Protein AF-A0A0F9S5R6-F1 (afdb_monomer_lite)

Secondary structure (DSSP, 8-state):
-TTS-HHHHHHHHTTTTTS-----SHHHHHHHHHHHHHHHHHHH-S-HHHHHHHHHHHHHHHHHHIIIIIHHHHHHHHHHH---S-HHHH-TT---

Organism: NCBI:txid412755

Structure (mmCIF, N/CA/C/O backbone):
data_AF-A0A0F9S5R6-F1
#
_entry.id   AF-A0A0F9S5R6-F1
#
loop_
_atom_site.group_PDB
_atom_site.id
_atom_site.type_symbol
_atom_site.label_atom_id
_atom_site.label_alt_id
_atom_site.label_comp_id
_atom_site.label_asym_id
_atom_site.label_entity_id
_atom_site.label_seq_id
_atom_site.pdbx_PDB_ins_code
_atom_site.Cartn_x
_atom_site.Cartn_y
_atom_site.Cartn_z
_atom_site.occupancy
_atom_site.B_iso_or_equiv
_atom_site.auth_seq_id
_atom_site.auth_comp_id
_atom_site.auth_asym_id
_atom_site.auth_atom_id
_atom_site.pdbx_PDB_model_num
ATOM 1 N N . MET A 1 1 ? -4.406 11.382 4.945 1.00 56.69 1 MET A N 1
ATOM 2 C CA . MET A 1 1 ? -3.060 11.845 4.531 1.00 56.69 1 MET A CA 1
ATOM 3 C C . MET A 1 1 ? -2.983 13.373 4.515 1.00 56.69 1 MET A C 1
ATOM 5 O O . MET A 1 1 ? -3.970 13.989 4.128 1.00 56.69 1 MET A O 1
ATOM 9 N N . PRO A 1 2 ? -1.867 13.996 4.943 1.00 62.50 2 PRO A N 1
ATOM 10 C CA . PRO A 1 2 ? -1.770 15.454 5.119 1.00 62.50 2 PRO A CA 1
ATOM 11 C C . PRO A 1 2 ? -1.706 16.244 3.802 1.00 62.50 2 PRO A C 1
ATOM 13 O O . PRO A 1 2 ? -1.988 17.434 3.789 1.00 62.50 2 PRO A O 1
ATOM 16 N N . TYR A 1 3 ? -1.364 15.578 2.701 1.00 74.88 3 TYR A N 1
ATOM 17 C CA . TYR A 1 3 ? -1.160 16.171 1.376 1.00 74.88 3 TYR A CA 1
ATOM 18 C C . TYR A 1 3 ? -2.347 15.998 0.414 1.00 74.88 3 TYR A C 1
ATOM 20 O O . TYR A 1 3 ? -2.258 16.419 -0.732 1.00 74.88 3 TYR A O 1
ATOM 28 N N . ILE A 1 4 ? -3.445 15.375 0.854 1.00 81.00 4 ILE A N 1
ATOM 29 C CA . ILE A 1 4 ? -4.704 15.339 0.097 1.00 81.00 4 ILE A CA 1
ATOM 30 C C . ILE A 1 4 ? -5.653 16.390 0.679 1.00 81.00 4 ILE A C 1
ATOM 32 O O . ILE A 1 4 ? -5.701 16.558 1.904 1.00 81.00 4 ILE A O 1
ATOM 36 N N . THR A 1 5 ? -6.372 17.128 -0.164 1.00 83.94 5 THR A N 1
ATOM 37 C CA . THR A 1 5 ? -7.271 18.185 0.322 1.00 83.94 5 THR A CA 1
ATOM 38 C C . THR A 1 5 ? -8.497 17.577 1.022 1.00 83.94 5 THR A C 1
ATOM 40 O O . THR A 1 5 ? -8.856 16.427 0.749 1.00 83.94 5 THR A O 1
ATOM 43 N N . PRO A 1 6 ? -9.137 18.281 1.975 1.00 83.56 6 PRO A N 1
ATOM 44 C CA . PRO A 1 6 ? -10.404 17.836 2.558 1.00 83.56 6 PRO A CA 1
ATOM 45 C C . PRO A 1 6 ? -11.482 17.539 1.507 1.00 83.56 6 PRO A C 1
ATOM 47 O O . PRO A 1 6 ? -12.212 16.559 1.648 1.00 83.56 6 PRO A O 1
ATOM 50 N N . GLU A 1 7 ? -11.545 18.351 0.454 1.00 82.81 7 GLU A N 1
ATOM 51 C CA . GLU A 1 7 ? -12.481 18.213 -0.658 1.00 82.81 7 GLU A CA 1
ATOM 52 C C . GLU A 1 7 ? -12.217 16.921 -1.447 1.00 82.81 7 GLU A C 1
ATOM 54 O O . GLU A 1 7 ? -13.147 16.144 -1.678 1.00 82.81 7 GLU A O 1
ATOM 59 N N . ASP A 1 8 ? -10.953 16.635 -1.779 1.00 77.38 8 ASP A N 1
ATOM 60 C CA . ASP A 1 8 ? -10.562 15.405 -2.483 1.00 77.38 8 ASP A CA 1
ATOM 61 C C . ASP A 1 8 ? -10.799 14.159 -1.622 1.00 77.38 8 ASP A C 1
ATOM 63 O O . ASP A 1 8 ? -11.267 13.135 -2.122 1.00 77.38 8 ASP A O 1
ATOM 67 N N . ARG A 1 9 ? -10.549 14.240 -0.305 1.00 78.31 9 ARG A N 1
ATOM 68 C CA . ARG A 1 9 ? -10.877 13.148 0.629 1.00 78.31 9 ARG A CA 1
ATOM 69 C C . ARG A 1 9 ? -12.365 12.839 0.620 1.00 78.31 9 ARG A C 1
ATOM 71 O O . ARG A 1 9 ? -12.738 11.686 0.437 1.00 78.31 9 ARG A O 1
ATOM 78 N N . ALA A 1 10 ? -13.205 13.862 0.775 1.00 75.88 10 ALA A N 1
ATOM 79 C CA . ALA A 1 10 ? -14.653 13.693 0.759 1.00 75.88 10 ALA A CA 1
ATOM 80 C C . ALA A 1 10 ? -15.129 13.091 -0.571 1.00 75.88 10 ALA A C 1
ATOM 82 O O . ALA A 1 10 ? -15.968 12.195 -0.573 1.00 75.88 10 ALA A O 1
ATOM 83 N N . LEU A 1 11 ? -14.556 13.524 -1.698 1.00 69.69 11 LEU A N 1
ATOM 84 C CA . LEU A 1 11 ? -14.875 12.985 -3.018 1.00 69.69 11 LEU A CA 1
ATOM 85 C C . LEU A 1 11 ? -14.532 11.494 -3.145 1.00 69.69 11 LEU A C 1
ATOM 87 O O . LEU A 1 11 ? -15.303 10.747 -3.745 1.00 69.69 11 LEU A O 1
ATOM 91 N N . ILE A 1 12 ? -13.391 11.066 -2.606 1.00 68.62 12 ILE A N 1
ATOM 92 C CA . ILE A 1 12 ? -12.915 9.681 -2.693 1.00 68.62 12 ILE A CA 1
ATOM 93 C C . ILE A 1 12 ? -13.694 8.778 -1.732 1.00 68.62 12 ILE A C 1
ATOM 95 O O . ILE A 1 12 ? -14.226 7.759 -2.175 1.00 68.62 12 ILE A O 1
ATOM 99 N N . SER A 1 13 ? -13.846 9.172 -0.461 1.00 69.38 13 SER A N 1
ATOM 100 C CA . SER A 1 13 ? -14.575 8.384 0.547 1.00 69.38 13 SER A CA 1
ATOM 101 C C . SER A 1 13 ? -16.044 8.168 0.159 1.00 69.38 13 SER A C 1
ATOM 103 O O . SER A 1 13 ? -16.568 7.069 0.313 1.00 69.38 13 SER A O 1
ATOM 105 N N . LEU A 1 14 ? -16.715 9.166 -0.433 1.00 58.72 14 LEU A N 1
ATOM 106 C CA . LEU A 1 14 ? -18.122 9.040 -0.849 1.00 58.72 14 LEU A CA 1
ATOM 107 C C . LEU A 1 14 ? -18.326 8.113 -2.069 1.00 58.72 14 LEU A C 1
ATOM 109 O O . LEU A 1 14 ? -19.445 7.668 -2.330 1.00 58.72 14 LEU A O 1
ATOM 113 N N . ARG A 1 15 ? -17.276 7.850 -2.864 1.00 61.59 15 ARG A N 1
ATOM 114 C CA . ARG A 1 15 ? -17.392 7.234 -4.203 1.00 61.59 15 ARG A CA 1
ATOM 115 C C . ARG A 1 15 ? -17.028 5.756 -4.287 1.00 61.59 15 ARG A C 1
ATOM 117 O O . ARG A 1 15 ? -17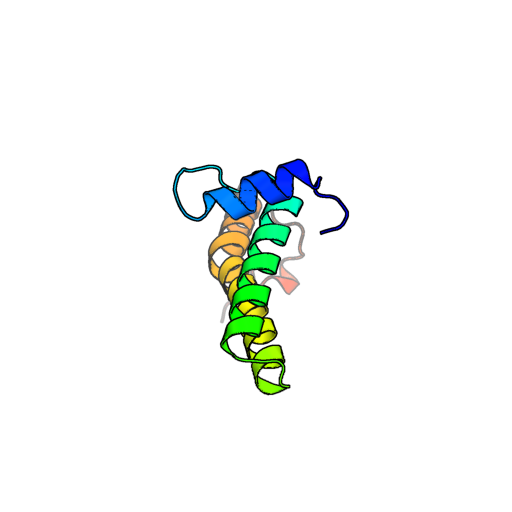.429 5.129 -5.270 1.00 61.59 15 ARG A O 1
ATOM 124 N N . TYR A 1 16 ? -16.409 5.171 -3.257 1.00 56.97 16 TYR A N 1
ATOM 125 C CA . TYR A 1 16 ? -16.240 3.710 -3.151 1.00 56.97 16 TYR A CA 1
ATOM 126 C C . TYR A 1 16 ? -17.578 2.944 -3.118 1.00 56.97 16 TYR A C 1
ATOM 128 O O . TYR A 1 16 ? -17.596 1.743 -3.374 1.00 56.97 16 TYR A O 1
ATOM 136 N N . GLY A 1 17 ? -18.704 3.639 -2.900 1.00 51.94 17 GLY A N 1
ATOM 137 C CA . GLY A 1 17 ? -20.044 3.055 -2.923 1.00 51.94 17 GLY A CA 1
ATOM 138 C C . GLY A 1 17 ? -20.819 3.122 -4.249 1.00 51.94 17 GLY A C 1
ATOM 139 O O . GLY A 1 17 ? -21.733 2.318 -4.409 1.00 51.94 17 GLY A O 1
ATOM 140 N N . THR A 1 18 ? -20.552 4.044 -5.196 1.00 50.81 18 THR A N 1
ATOM 141 C CA . THR A 1 18 ? -21.530 4.265 -6.301 1.00 50.81 18 THR A CA 1
ATOM 142 C C . THR A 1 18 ? -21.038 4.712 -7.687 1.00 50.81 18 THR A C 1
ATOM 144 O O . THR A 1 18 ? -21.791 4.496 -8.634 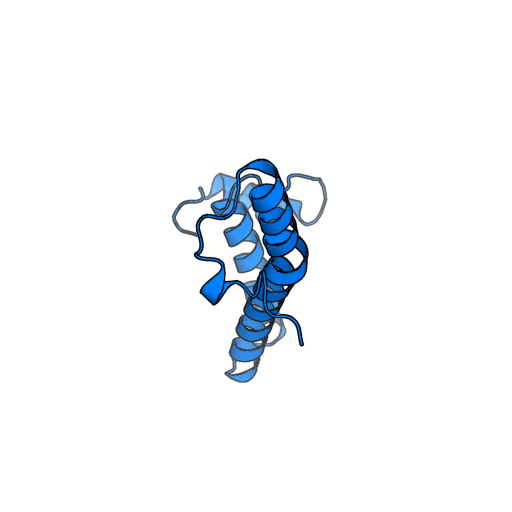1.00 50.81 18 THR A O 1
ATOM 147 N N . GLN A 1 19 ? -19.837 5.270 -7.912 1.00 50.50 19 GLN A N 1
ATOM 148 C CA . GLN A 1 19 ? -19.393 5.581 -9.292 1.00 50.50 19 GLN A CA 1
ATOM 149 C C . GLN A 1 19 ? -17.890 5.888 -9.400 1.00 50.50 19 GLN A C 1
ATOM 151 O O . GLN A 1 19 ? -17.342 6.677 -8.635 1.00 50.50 19 GLN A O 1
ATOM 156 N N . ARG A 1 20 ? -17.259 5.254 -10.399 1.00 52.69 20 ARG A N 1
ATOM 157 C CA . ARG A 1 20 ? -15.817 5.172 -10.698 1.00 52.69 20 ARG A CA 1
ATOM 158 C C . ARG A 1 20 ? -15.099 6.534 -10.760 1.00 52.69 20 ARG A C 1
ATOM 160 O O . ARG A 1 20 ? -15.039 7.145 -11.821 1.00 52.69 20 ARG A O 1
ATOM 167 N N . CYS A 1 21 ? -14.460 6.937 -9.667 1.00 58.00 21 CYS A N 1
ATOM 168 C CA . CYS A 1 21 ? -13.209 7.698 -9.711 1.00 58.00 21 CYS A CA 1
ATOM 169 C C . CYS A 1 21 ? -12.172 6.854 -8.973 1.00 58.00 21 CYS A C 1
ATOM 171 O O . CYS A 1 21 ? -12.282 6.654 -7.767 1.00 58.00 21 CYS A O 1
ATOM 173 N N . HIS A 1 22 ? -11.229 6.281 -9.714 1.00 69.62 22 HIS A N 1
ATOM 174 C CA . HIS A 1 22 ? -10.121 5.531 -9.131 1.00 69.62 22 HIS A CA 1
ATOM 175 C C . HIS A 1 22 ? -9.055 6.516 -8.635 1.00 69.62 22 HIS A C 1
ATOM 177 O O . HIS A 1 22 ? -8.937 7.588 -9.229 1.00 69.62 22 HIS A O 1
ATOM 183 N N . PRO A 1 23 ? -8.287 6.186 -7.580 1.00 82.38 23 PRO A N 1
ATOM 184 C CA . PRO A 1 23 ? -7.148 7.006 -7.195 1.00 82.38 23 PRO A CA 1
ATOM 185 C C . PRO A 1 23 ? -6.182 7.124 -8.381 1.00 82.38 23 PRO A C 1
ATOM 187 O O . PRO A 1 23 ? -5.749 6.119 -8.946 1.00 82.38 23 PRO A O 1
ATOM 190 N N . CYS A 1 24 ? -5.861 8.354 -8.758 1.00 85.94 24 CYS A N 1
ATOM 191 C CA . CYS A 1 24 ? -4.971 8.709 -9.859 1.00 85.94 24 CYS A CA 1
ATOM 192 C C . CYS A 1 24 ? -3.579 9.107 -9.360 1.00 85.94 24 CYS A C 1
ATOM 194 O O . CYS A 1 24 ? -2.627 9.144 -10.140 1.00 85.94 24 CYS A O 1
ATOM 196 N N . THR A 1 25 ? -3.443 9.403 -8.065 1.00 89.25 25 THR A N 1
ATOM 197 C CA . THR A 1 25 ? -2.160 9.742 -7.446 1.00 89.25 25 THR A CA 1
ATOM 198 C C . THR A 1 25 ? -1.783 8.755 -6.346 1.00 89.25 25 THR A C 1
ATOM 200 O O . THR A 1 25 ? -2.634 8.128 -5.711 1.00 89.25 25 THR A O 1
ATOM 203 N N . ALA A 1 26 ? -0.482 8.651 -6.060 1.00 89.50 26 ALA A N 1
ATOM 204 C CA . ALA A 1 26 ? 0.008 7.851 -4.937 1.00 89.50 26 ALA A CA 1
ATOM 205 C C . ALA A 1 26 ? -0.596 8.310 -3.596 1.00 89.50 26 ALA A C 1
ATOM 207 O O . ALA A 1 26 ? -0.823 7.496 -2.702 1.00 89.50 26 ALA A O 1
ATOM 208 N N . GLY A 1 27 ? -0.882 9.609 -3.456 1.00 89.31 27 GLY A N 1
ATOM 209 C CA . GLY A 1 27 ? -1.473 10.154 -2.243 1.00 89.31 27 GLY A CA 1
ATOM 210 C C . GLY A 1 27 ? -2.937 9.764 -2.053 1.00 89.31 27 GLY A C 1
ATOM 211 O O . GLY A 1 27 ? -3.330 9.415 -0.939 1.00 89.31 27 GLY A O 1
ATOM 212 N N . GLU A 1 28 ? -3.711 9.763 -3.136 1.00 88.06 28 GLU A N 1
ATOM 213 C CA . GLU A 1 28 ? -5.095 9.279 -3.160 1.00 88.06 28 GLU A CA 1
ATOM 214 C C . GLU A 1 28 ? -5.162 7.778 -2.888 1.00 88.06 28 GLU A C 1
ATOM 216 O O . GLU A 1 28 ? -5.944 7.346 -2.047 1.00 88.06 28 GLU A O 1
ATOM 221 N N . LEU A 1 29 ? -4.292 6.983 -3.519 1.00 89.12 29 LEU A N 1
ATOM 222 C CA . LEU A 1 29 ? -4.237 5.539 -3.284 1.00 89.12 29 LEU A CA 1
ATOM 223 C C . LEU A 1 29 ? -3.907 5.220 -1.818 1.00 89.12 29 LEU A C 1
ATOM 225 O O . LEU A 1 29 ? -4.515 4.343 -1.209 1.00 89.12 29 LEU A O 1
ATOM 229 N N . ASN A 1 30 ? -2.978 5.969 -1.224 1.00 91.81 30 ASN A N 1
ATOM 230 C CA . ASN A 1 30 ? -2.642 5.825 0.188 1.00 91.81 30 ASN A CA 1
ATOM 231 C C . ASN A 1 30 ? -3.818 6.209 1.102 1.00 91.81 30 ASN A C 1
ATOM 233 O O . ASN A 1 30 ? -4.099 5.522 2.082 1.00 91.81 30 ASN A O 1
ATOM 237 N N . PHE A 1 31 ? -4.548 7.273 0.761 1.00 88.81 31 PHE A N 1
ATOM 238 C CA . PHE A 1 31 ? -5.755 7.641 1.493 1.00 88.81 31 PHE A CA 1
ATOM 239 C C . PHE A 1 31 ? -6.797 6.514 1.471 1.00 88.81 31 PHE A C 1
ATOM 241 O O . PHE A 1 31 ? -7.319 6.170 2.524 1.00 88.81 31 PHE A O 1
ATOM 248 N N . VAL A 1 32 ? -7.009 5.866 0.325 1.00 88.31 32 VAL A N 1
ATOM 249 C CA . VAL A 1 32 ? -7.914 4.711 0.209 1.00 88.31 32 VAL A CA 1
ATOM 250 C C . VAL A 1 32 ? -7.490 3.555 1.110 1.00 88.31 32 VAL A C 1
ATOM 252 O O . VAL A 1 32 ? -8.320 3.017 1.838 1.00 88.31 32 VAL A O 1
ATOM 255 N N . PHE A 1 33 ? -6.211 3.166 1.085 1.00 92.25 33 PHE A N 1
ATOM 256 C CA . PHE A 1 33 ? -5.729 2.115 1.985 1.00 92.25 33 PHE A CA 1
ATOM 257 C C . PHE A 1 33 ? -5.916 2.501 3.451 1.00 92.25 33 PHE A C 1
ATOM 259 O O . PHE A 1 33 ? -6.278 1.651 4.255 1.00 92.25 33 PHE A O 1
ATOM 266 N N . THR A 1 34 ? -5.710 3.778 3.784 1.00 94.00 34 THR A N 1
ATOM 267 C CA . THR A 1 34 ? -5.918 4.297 5.140 1.00 94.00 34 THR A CA 1
ATOM 268 C C . THR A 1 34 ? -7.378 4.157 5.576 1.00 94.00 34 THR A C 1
ATOM 270 O O . THR A 1 34 ? -7.630 3.647 6.661 1.00 94.00 34 THR A O 1
ATOM 273 N N . GLU A 1 35 ? -8.339 4.568 4.747 1.00 90.12 35 GLU A N 1
ATOM 274 C CA . GLU A 1 35 ? -9.770 4.439 5.068 1.00 90.12 35 GLU A CA 1
ATOM 275 C C . GLU A 1 35 ? -10.155 2.967 5.268 1.00 90.12 35 GLU A C 1
ATOM 277 O O . GLU A 1 35 ? -10.786 2.628 6.265 1.00 90.12 35 GLU A O 1
ATOM 282 N N . LEU A 1 36 ? -9.688 2.078 4.384 1.00 90.38 36 LEU A N 1
ATOM 283 C CA . LEU A 1 36 ? -9.978 0.644 4.461 1.00 90.38 36 LEU A CA 1
ATOM 284 C C . LEU A 1 36 ? -9.485 0.008 5.772 1.00 90.38 36 LEU A C 1
ATOM 286 O O . LEU A 1 36 ? -10.193 -0.788 6.386 1.00 90.38 36 LEU A O 1
ATOM 290 N N . ILE A 1 37 ? -8.268 0.337 6.214 1.00 95.69 37 ILE A N 1
ATOM 291 C CA . ILE A 1 37 ? -7.729 -0.231 7.460 1.00 95.69 37 ILE A CA 1
ATOM 292 C C . ILE A 1 37 ? -8.350 0.404 8.706 1.00 95.69 37 ILE A C 1
ATOM 294 O O . ILE A 1 37 ? -8.435 -0.261 9.737 1.00 95.69 37 ILE A O 1
ATOM 298 N N . LEU A 1 38 ? -8.790 1.666 8.629 1.00 95.75 38 LEU A N 1
ATOM 299 C CA . LEU A 1 38 ? -9.534 2.313 9.709 1.00 95.75 38 LEU A CA 1
ATOM 300 C C . LEU A 1 38 ? -10.923 1.687 9.868 1.00 95.75 38 LEU A C 1
ATOM 302 O O . LEU A 1 38 ? -11.322 1.423 10.997 1.00 95.75 38 LEU A O 1
ATOM 306 N N . GLU A 1 39 ? -11.605 1.370 8.765 1.00 92.62 39 GLU A N 1
ATOM 307 C CA . GLU A 1 39 ? -12.870 0.624 8.784 1.00 92.62 39 GLU A CA 1
ATOM 308 C C . GLU A 1 39 ? -12.682 -0.765 9.416 1.00 92.62 39 GLU A C 1
ATOM 310 O O . GLU A 1 39 ? -13.428 -1.154 10.314 1.00 92.62 39 GLU A O 1
ATOM 315 N N . TYR A 1 40 ? -11.631 -1.496 9.028 1.00 93.75 40 TYR A N 1
ATOM 316 C CA . TYR A 1 40 ? -11.306 -2.784 9.650 1.00 93.75 40 TYR A CA 1
ATOM 317 C C . TYR A 1 40 ? -11.025 -2.649 11.156 1.00 93.75 40 TYR A C 1
ATOM 319 O O . TYR A 1 40 ? -11.512 -3.446 11.959 1.00 93.75 40 TYR A O 1
ATOM 327 N N . LEU A 1 41 ? -10.270 -1.622 11.558 1.00 97.62 41 LEU A N 1
ATOM 328 C CA . LEU A 1 41 ? -9.987 -1.333 12.963 1.00 97.62 4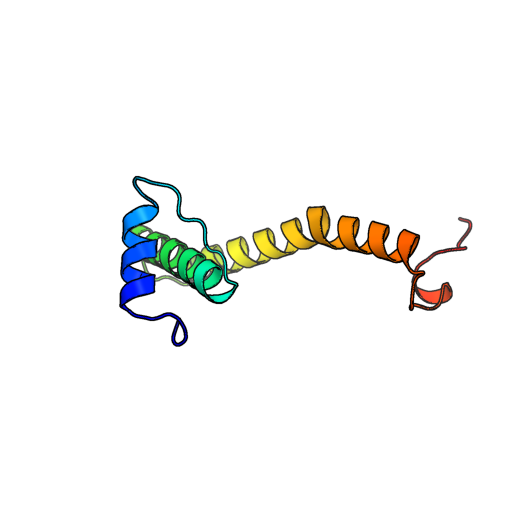1 LEU A CA 1
ATOM 329 C C . LEU A 1 41 ? -11.261 -1.005 13.755 1.00 97.62 41 LEU A C 1
ATOM 331 O O . LEU A 1 41 ? -11.386 -1.437 14.899 1.00 97.62 41 LEU A O 1
ATOM 335 N N . GLU A 1 42 ? -12.195 -0.258 13.165 1.00 96.75 42 GLU A N 1
ATOM 336 C CA . GLU A 1 42 ? -13.480 0.080 13.783 1.00 96.75 42 GLU A CA 1
ATOM 337 C C . GLU A 1 42 ? -14.339 -1.173 14.007 1.00 96.75 42 GLU A C 1
ATOM 339 O O . GLU A 1 42 ? -14.890 -1.357 15.093 1.00 96.75 42 GLU A O 1
ATOM 344 N N . VAL A 1 43 ? -14.387 -2.075 13.022 1.00 95.81 43 VAL A N 1
ATOM 345 C CA . VAL A 1 43 ? -15.161 -3.325 13.095 1.00 95.81 43 VAL A CA 1
ATOM 346 C C . VAL A 1 43 ? -14.543 -4.337 14.068 1.00 95.81 43 VAL A C 1
ATOM 348 O O . VAL A 1 43 ? -15.268 -4.988 14.823 1.00 95.81 43 VAL A O 1
ATOM 351 N N . CYS A 1 44 ? -13.217 -4.494 14.066 1.00 95.81 44 CYS A N 1
ATOM 352 C CA . CYS A 1 44 ? -12.517 -5.513 14.858 1.00 95.81 44 CYS A CA 1
ATOM 353 C C . CYS A 1 44 ? -12.056 -5.025 16.243 1.00 95.81 44 CYS A C 1
ATOM 355 O O . CYS A 1 44 ? -11.720 -5.841 17.103 1.00 95.81 44 CYS A O 1
ATOM 357 N N . GLY A 1 45 ? -12.047 -3.712 16.475 1.00 98.38 45 GLY A N 1
ATOM 358 C CA . GLY A 1 45 ? -11.596 -3.083 17.713 1.00 98.38 45 GLY A CA 1
ATOM 359 C C . GLY A 1 45 ? -10.072 -2.966 17.827 1.00 98.38 45 GLY A C 1
ATOM 360 O O . GLY A 1 45 ? -9.306 -3.756 17.270 1.00 98.38 45 GLY A O 1
ATOM 361 N N . LEU A 1 46 ? -9.612 -1.970 18.593 1.00 98.38 46 LEU A N 1
ATOM 362 C CA . LEU A 1 46 ? -8.187 -1.728 18.821 1.00 98.38 46 LEU A CA 1
ATOM 363 C C . LEU A 1 46 ? -7.582 -2.804 19.731 1.00 98.38 46 LEU A C 1
ATOM 365 O O . LEU A 1 46 ? -7.827 -2.839 20.936 1.00 98.38 46 LEU A O 1
ATOM 369 N N . SER A 1 47 ? -6.739 -3.653 19.149 1.00 98.62 47 SER A N 1
ATOM 370 C CA . SER A 1 47 ? -5.966 -4.665 19.861 1.00 98.62 47 SER A CA 1
ATOM 371 C C . SER A 1 47 ? -4.628 -4.904 19.162 1.00 98.62 47 SER A C 1
ATOM 373 O O . SER A 1 47 ? -4.461 -4.571 17.990 1.00 98.62 47 SER A O 1
ATOM 375 N N . TYR A 1 48 ? -3.674 -5.513 19.868 1.00 97.62 48 TYR A N 1
ATOM 376 C CA . TYR A 1 48 ? -2.400 -5.922 19.269 1.00 97.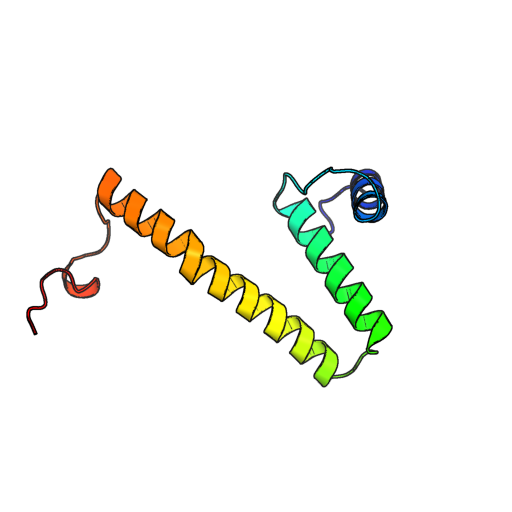62 48 TYR A CA 1
ATOM 377 C C . TYR A 1 48 ? -2.603 -6.857 18.067 1.00 97.62 48 TYR A C 1
ATOM 379 O O . TYR A 1 48 ? -1.936 -6.699 17.049 1.00 97.62 48 TYR A O 1
ATOM 387 N N . GLN A 1 49 ? -3.567 -7.778 18.166 1.00 98.31 49 GLN A N 1
ATOM 388 C CA . GLN A 1 49 ? -3.898 -8.700 17.083 1.00 98.31 49 GLN A CA 1
ATOM 389 C C . GLN A 1 49 ? -4.415 -7.943 15.856 1.00 98.31 49 GLN A C 1
ATOM 391 O O . GLN A 1 49 ? -3.856 -8.100 14.780 1.00 98.31 49 GLN A O 1
ATOM 396 N N . THR A 1 50 ? -5.390 -7.046 16.037 1.00 98.56 50 THR A N 1
ATOM 397 C CA . THR A 1 50 ? -5.953 -6.235 14.945 1.00 98.56 50 THR A CA 1
ATOM 398 C C . THR A 1 50 ? -4.871 -5.410 14.244 1.00 98.56 50 THR A C 1
ATOM 400 O O . THR A 1 50 ? -4.829 -5.348 13.018 1.00 98.56 50 THR A O 1
ATOM 403 N N . CYS A 1 51 ? -3.960 -4.799 15.010 1.00 98.38 51 CYS A N 1
ATOM 404 C CA . CYS A 1 51 ? -2.837 -4.052 14.444 1.00 98.38 51 CYS A CA 1
ATOM 405 C C . CYS A 1 51 ? -1.905 -4.956 13.624 1.00 98.38 51 CYS A C 1
ATOM 407 O O . CYS A 1 51 ? -1.516 -4.584 12.518 1.00 98.38 51 CYS A O 1
ATOM 409 N N . ASN A 1 52 ? -1.563 -6.138 14.139 1.00 98.38 52 ASN A N 1
ATOM 410 C CA . ASN A 1 52 ? -0.725 -7.096 13.420 1.00 98.38 52 ASN A CA 1
ATOM 411 C C . ASN A 1 52 ? -1.396 -7.616 12.146 1.00 98.38 52 ASN A C 1
ATOM 413 O O . ASN A 1 52 ? -0.718 -7.762 11.132 1.00 98.38 52 ASN A O 1
ATOM 417 N N . ASP A 1 53 ? -2.705 -7.859 12.180 1.00 98.06 53 ASP A N 1
ATOM 418 C CA . ASP A 1 53 ? -3.469 -8.315 11.019 1.00 98.06 53 ASP A CA 1
ATOM 419 C C . ASP A 1 53 ? -3.455 -7.256 9.910 1.00 98.06 53 ASP A C 1
ATOM 421 O O . ASP A 1 53 ? -3.143 -7.568 8.760 1.00 98.06 53 ASP A O 1
ATOM 425 N N . ILE A 1 54 ? -3.703 -5.986 10.261 1.00 98.38 54 ILE A N 1
ATOM 426 C CA . ILE A 1 54 ? -3.642 -4.852 9.325 1.00 98.38 54 ILE A CA 1
ATOM 427 C C . ILE A 1 54 ? -2.248 -4.736 8.694 1.00 98.38 54 ILE A C 1
ATOM 429 O O . ILE A 1 54 ? -2.126 -4.674 7.468 1.00 98.38 54 ILE A O 1
ATOM 433 N N . ILE A 1 55 ? -1.194 -4.699 9.517 1.00 98.44 55 ILE A N 1
ATOM 434 C CA . ILE A 1 55 ? 0.183 -4.545 9.029 1.00 98.44 55 ILE A CA 1
ATOM 435 C C . ILE A 1 55 ? 0.577 -5.739 8.160 1.00 98.44 55 ILE A C 1
ATOM 437 O O . ILE A 1 55 ? 1.050 -5.549 7.039 1.00 98.44 55 ILE A O 1
ATOM 441 N N . GLY A 1 56 ? 0.311 -6.958 8.629 1.00 98.06 56 GLY A N 1
ATOM 442 C CA . GLY A 1 56 ? 0.628 -8.182 7.905 1.00 98.06 56 GLY A CA 1
ATOM 443 C C . GLY A 1 56 ? -0.082 -8.264 6.554 1.00 98.06 56 GLY A C 1
ATOM 444 O O . GLY A 1 56 ? 0.543 -8.634 5.560 1.00 98.06 56 GLY A O 1
ATOM 445 N N . ALA A 1 57 ? -1.357 -7.872 6.483 1.00 97.75 57 ALA A N 1
ATOM 446 C CA . ALA A 1 57 ? -2.108 -7.848 5.231 1.00 97.75 57 ALA A CA 1
ATOM 447 C C . ALA A 1 57 ? -1.546 -6.821 4.234 1.00 97.75 57 ALA A C 1
ATOM 449 O O . ALA A 1 57 ? -1.368 -7.146 3.057 1.00 97.75 57 ALA A O 1
ATOM 450 N N . LEU A 1 58 ? -1.225 -5.602 4.688 1.00 97.56 58 LEU A N 1
ATOM 451 C CA . LEU A 1 58 ? -0.637 -4.564 3.833 1.00 97.56 58 LEU A CA 1
ATOM 452 C C . LEU A 1 58 ? 0.745 -4.966 3.303 1.00 97.56 58 LEU A C 1
ATOM 454 O O . LEU A 1 58 ? 1.038 -4.770 2.121 1.00 97.56 58 LEU A O 1
ATOM 458 N N . GLU A 1 59 ? 1.596 -5.533 4.158 1.00 98.12 59 GLU A N 1
ATOM 459 C CA . GLU A 1 59 ? 2.932 -5.979 3.766 1.00 98.12 59 GLU A CA 1
ATOM 460 C C . GLU A 1 59 ? 2.873 -7.118 2.751 1.00 98.12 59 GLU A C 1
ATOM 462 O O . GLU A 1 59 ? 3.503 -7.018 1.696 1.00 98.12 59 GLU A O 1
ATOM 467 N N . GLN A 1 60 ? 2.053 -8.139 3.011 1.00 97.38 60 GLN A N 1
ATOM 468 C CA . GLN A 1 60 ? 1.876 -9.255 2.083 1.00 97.38 60 GLN A CA 1
ATOM 469 C C . GLN A 1 60 ? 1.295 -8.798 0.742 1.00 97.38 60 GLN A C 1
ATOM 471 O O . GLN A 1 60 ? 1.772 -9.230 -0.307 1.00 97.38 60 GLN A O 1
ATOM 476 N N . ALA A 1 61 ? 0.313 -7.889 0.743 1.00 95.56 61 ALA A N 1
ATOM 477 C CA . ALA A 1 61 ? -0.257 -7.350 -0.491 1.00 95.56 61 ALA A CA 1
ATOM 478 C C . ALA A 1 61 ? 0.790 -6.595 -1.329 1.00 95.56 61 ALA A C 1
ATOM 480 O O . ALA A 1 61 ? 0.875 -6.785 -2.546 1.00 95.56 61 ALA A O 1
ATOM 481 N N . LYS A 1 62 ? 1.622 -5.770 -0.682 1.00 96.81 62 LYS A N 1
ATOM 482 C CA . LYS A 1 62 ? 2.736 -5.054 -1.322 1.00 96.81 62 LYS A CA 1
ATOM 483 C C . LYS A 1 62 ? 3.760 -6.026 -1.912 1.00 96.81 62 LYS A C 1
ATOM 485 O O . LYS A 1 62 ? 4.181 -5.837 -3.054 1.00 96.81 62 LYS A O 1
ATOM 490 N N . ASP A 1 63 ? 4.168 -7.040 -1.157 1.00 97.50 63 ASP A N 1
ATOM 491 C CA . ASP A 1 63 ? 5.201 -7.980 -1.600 1.00 97.50 63 ASP A CA 1
ATOM 492 C C . ASP A 1 63 ? 4.701 -8.892 -2.726 1.00 97.50 63 ASP A C 1
ATOM 494 O O . ASP A 1 63 ? 5.423 -9.126 -3.695 1.00 97.50 63 ASP A O 1
ATOM 498 N N . GLU A 1 64 ? 3.439 -9.322 -2.686 1.00 97.75 64 GLU A N 1
ATOM 499 C CA . GLU A 1 64 ? 2.843 -10.088 -3.781 1.00 97.75 64 GLU A CA 1
ATOM 500 C C . GLU A 1 64 ? 2.683 -9.238 -5.052 1.00 97.75 64 GLU A C 1
ATOM 502 O O . GLU A 1 64 ? 2.964 -9.722 -6.153 1.00 97.75 64 GLU A O 1
ATOM 507 N N . PHE A 1 65 ? 2.314 -7.955 -4.926 1.00 96.62 65 PHE A N 1
ATOM 508 C CA . PHE A 1 65 ? 2.306 -7.021 -6.057 1.00 96.62 65 PHE A CA 1
ATOM 509 C C . PHE A 1 65 ? 3.707 -6.851 -6.656 1.00 96.62 65 PHE A C 1
ATOM 511 O O . PHE A 1 65 ? 3.869 -6.939 -7.877 1.00 96.62 65 PHE A O 1
ATOM 518 N N . ARG A 1 66 ? 4.733 -6.675 -5.814 1.00 97.38 66 ARG A N 1
ATOM 519 C CA . ARG A 1 66 ? 6.129 -6.608 -6.268 1.00 97.38 66 ARG A CA 1
ATOM 520 C C . ARG A 1 66 ? 6.522 -7.862 -7.037 1.00 97.38 66 ARG A C 1
ATOM 522 O O . ARG A 1 66 ? 6.926 -7.771 -8.191 1.00 97.38 66 ARG A O 1
ATOM 529 N N . ARG A 1 67 ? 6.289 -9.034 -6.450 1.00 97.19 67 ARG A N 1
ATOM 530 C CA . ARG A 1 67 ? 6.649 -10.326 -7.039 1.00 97.19 67 ARG A CA 1
ATOM 531 C C . ARG A 1 67 ? 5.948 -10.600 -8.369 1.00 97.19 67 ARG A C 1
ATOM 533 O O . ARG A 1 67 ? 6.543 -11.171 -9.278 1.00 97.19 67 ARG A O 1
ATOM 540 N N . ARG A 1 68 ? 4.657 -10.276 -8.473 1.00 96.31 68 ARG A N 1
ATOM 541 C CA . ARG A 1 68 ? 3.833 -10.657 -9.633 1.00 96.31 68 ARG A CA 1
ATOM 542 C C . ARG A 1 68 ? 3.822 -9.623 -10.741 1.00 96.31 68 ARG A C 1
ATOM 544 O O . ARG A 1 68 ? 3.617 -10.011 -11.889 1.00 96.31 68 ARG A O 1
ATOM 551 N N . VAL A 1 69 ? 3.984 -8.349 -10.403 1.00 95.81 69 VAL A N 1
ATOM 552 C CA . VAL A 1 69 ? 3.833 -7.237 -11.346 1.00 95.81 69 VAL A CA 1
ATOM 553 C C . VAL A 1 69 ? 5.151 -6.502 -11.525 1.00 95.81 69 VAL A C 1
ATOM 555 O O . VAL A 1 69 ? 5.615 -6.402 -12.655 1.00 95.81 69 VAL A O 1
ATOM 558 N N . VAL A 1 70 ? 5.764 -6.028 -10.436 1.00 96.69 70 VAL A N 1
ATOM 559 C CA . VAL A 1 70 ? 6.978 -5.198 -10.522 1.00 96.69 70 VAL A CA 1
ATOM 560 C C . VAL A 1 70 ? 8.149 -5.994 -11.081 1.00 96.69 70 VAL A C 1
ATOM 562 O O . VAL A 1 70 ? 8.710 -5.559 -12.073 1.00 96.69 70 VAL A O 1
ATOM 565 N N . HIS A 1 71 ? 8.442 -7.183 -10.551 1.00 95.12 71 HIS A N 1
ATOM 566 C CA . HIS A 1 71 ? 9.577 -7.982 -11.031 1.00 95.12 71 HIS A CA 1
ATOM 567 C C . HIS A 1 71 ? 9.432 -8.327 -12.517 1.00 95.12 71 HIS A C 1
ATOM 569 O O . HIS A 1 71 ? 10.360 -8.143 -13.285 1.00 95.12 71 HIS A O 1
ATOM 575 N N . ARG A 1 72 ? 8.227 -8.709 -12.966 1.00 94.50 72 ARG A N 1
ATOM 576 C CA . ARG A 1 72 ? 7.979 -8.960 -14.398 1.00 94.50 72 ARG A CA 1
ATOM 577 C C . ARG A 1 72 ? 8.189 -7.720 -15.259 1.00 94.50 72 ARG A C 1
ATOM 579 O O . ARG A 1 72 ? 8.629 -7.824 -16.395 1.00 94.50 72 ARG A O 1
ATOM 586 N N . TYR A 1 73 ? 7.79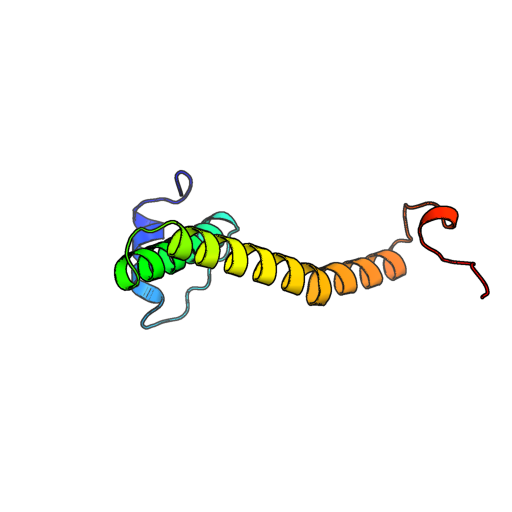0 -6.556 -14.754 1.00 97.19 73 TYR A N 1
ATOM 587 C CA . TYR A 1 73 ? 8.020 -5.294 -15.444 1.00 97.19 73 TYR A CA 1
ATOM 588 C C . TYR A 1 73 ? 9.513 -4.939 -15.480 1.00 97.19 73 TYR A C 1
ATOM 590 O O . TYR A 1 73 ? 9.984 -4.437 -16.495 1.00 97.19 73 TYR A O 1
ATOM 598 N N . GLU A 1 74 ? 10.254 -5.220 -14.410 1.00 95.88 74 GLU A N 1
ATOM 599 C CA . GLU A 1 74 ? 11.706 -5.040 -14.341 1.00 95.88 74 GLU A CA 1
ATOM 600 C C . GLU A 1 74 ? 12.430 -5.976 -15.313 1.00 95.88 74 GLU A C 1
ATOM 602 O O . GLU A 1 74 ? 13.260 -5.486 -16.070 1.00 95.88 74 GLU A O 1
ATOM 607 N N . ASP A 1 75 ? 12.038 -7.253 -15.398 1.00 94.00 75 ASP A N 1
ATOM 608 C CA . ASP A 1 75 ? 12.567 -8.213 -16.379 1.00 94.00 75 ASP A CA 1
ATOM 609 C C . ASP A 1 75 ? 12.413 -7.673 -17.813 1.00 94.00 75 ASP A C 1
ATOM 611 O O . ASP A 1 75 ? 13.375 -7.618 -18.576 1.00 94.00 75 ASP A O 1
ATOM 615 N N . ILE A 1 76 ? 11.222 -7.165 -18.161 1.00 96.12 76 ILE A N 1
ATOM 616 C CA . ILE A 1 76 ? 10.974 -6.525 -19.466 1.00 96.12 76 ILE A CA 1
ATOM 617 C C . ILE A 1 76 ? 11.903 -5.322 -19.669 1.00 96.12 76 ILE A C 1
ATOM 619 O O . ILE A 1 76 ? 12.433 -5.115 -20.759 1.00 96.12 76 ILE A O 1
ATOM 623 N N . LYS A 1 77 ? 12.113 -4.498 -18.637 1.00 96.19 77 LYS A N 1
ATOM 624 C CA . LYS A 1 77 ? 12.977 -3.315 -18.747 1.00 96.19 77 LYS A CA 1
ATOM 625 C C . LYS A 1 77 ? 14.456 -3.658 -18.853 1.00 96.19 77 LYS A C 1
ATOM 627 O O . LYS A 1 77 ? 15.166 -2.902 -19.520 1.00 96.19 77 LYS A O 1
ATOM 632 N N . ILE A 1 78 ? 14.886 -4.765 -18.259 1.00 94.62 78 ILE A N 1
ATOM 633 C CA . ILE A 1 78 ? 16.223 -5.335 -18.418 1.00 94.62 78 ILE A CA 1
ATOM 634 C C . ILE A 1 78 ? 16.407 -5.838 -19.853 1.00 94.62 78 ILE A C 1
ATOM 636 O O . ILE A 1 78 ? 17.394 -5.484 -20.490 1.00 94.62 78 ILE A O 1
ATOM 640 N N . GLU A 1 79 ? 15.438 -6.569 -20.412 1.00 92.50 79 GLU A N 1
ATOM 641 C CA . GLU A 1 79 ? 15.487 -7.002 -21.818 1.00 92.50 79 GLU A CA 1
ATOM 642 C C . GLU A 1 79 ? 15.535 -5.811 -22.792 1.00 92.50 79 GLU A C 1
ATOM 644 O O . GLU A 1 79 ? 16.269 -5.837 -23.780 1.00 92.50 79 GLU A O 1
ATOM 649 N N . GLU A 1 80 ? 14.772 -4.748 -22.515 1.00 96.00 80 GLU A N 1
ATOM 650 C CA . GLU A 1 80 ? 14.694 -3.562 -23.376 1.00 96.00 80 GLU A CA 1
ATOM 651 C C . GLU A 1 80 ? 15.933 -2.656 -23.294 1.00 96.00 80 GLU A C 1
ATOM 653 O O . GLU A 1 80 ? 16.329 -2.079 -24.309 1.00 96.00 80 GLU A O 1
ATOM 658 N N . ASN A 1 81 ? 16.517 -2.473 -22.105 1.00 96.88 81 ASN A N 1
ATOM 659 C CA . ASN A 1 81 ? 17.530 -1.434 -21.859 1.00 96.88 81 ASN A CA 1
ATOM 660 C C . ASN A 1 81 ? 18.885 -1.977 -21.375 1.00 96.88 81 ASN A C 1
ATOM 662 O O . ASN A 1 81 ? 19.833 -1.201 -21.249 1.00 96.88 81 ASN A O 1
ATOM 666 N N . GLY A 1 82 ? 18.984 -3.285 -21.138 1.00 90.88 82 GLY A N 1
ATOM 667 C CA . GLY A 1 82 ? 20.113 -3.938 -20.481 1.00 90.88 82 GLY A CA 1
ATOM 668 C C . GLY A 1 82 ? 20.011 -3.898 -18.954 1.00 90.88 82 GLY A C 1
ATOM 669 O O . GLY A 1 82 ? 19.419 -2.982 -18.376 1.00 90.88 82 GLY A O 1
ATOM 670 N N . ASP A 1 83 ? 20.611 -4.894 -18.299 1.00 92.56 83 ASP A N 1
ATOM 671 C CA . ASP A 1 83 ? 20.789 -4.889 -16.845 1.00 92.56 83 ASP A CA 1
ATOM 672 C C . ASP A 1 83 ? 21.968 -3.982 -16.449 1.00 92.56 83 ASP A C 1
ATOM 674 O O . ASP A 1 83 ? 22.965 -3.857 -17.166 1.00 92.56 83 ASP A O 1
ATOM 678 N N . VAL A 1 84 ? 21.849 -3.342 -15.289 1.00 90.88 84 VAL A N 1
ATOM 679 C CA . VAL A 1 84 ? 22.901 -2.532 -14.663 1.00 90.88 84 VAL A CA 1
ATOM 680 C C . VAL A 1 84 ? 23.728 -3.327 -13.654 1.00 90.88 84 VAL A C 1
ATOM 682 O O . VAL A 1 84 ? 24.815 -2.881 -13.276 1.00 90.88 84 VAL A O 1
ATOM 685 N N . TYR A 1 85 ? 23.221 -4.467 -13.182 1.00 86.81 85 TYR A N 1
ATOM 686 C CA . TYR A 1 85 ? 23.920 -5.309 -12.221 1.00 86.81 85 TYR A CA 1
ATOM 687 C C . TYR A 1 85 ? 24.959 -6.202 -12.903 1.00 86.81 85 TYR A C 1
ATOM 689 O O . TYR A 1 85 ? 24.796 -6.652 -14.033 1.00 86.81 85 TYR A O 1
ATOM 697 N N . ASP A 1 86 ? 26.061 -6.454 -12.195 1.00 85.50 86 ASP A N 1
ATOM 698 C CA . ASP A 1 86 ? 27.098 -7.371 -12.666 1.00 85.50 86 ASP A CA 1
ATOM 699 C C . ASP A 1 86 ? 26.541 -8.810 -12.719 1.00 85.50 86 ASP A C 1
ATOM 701 O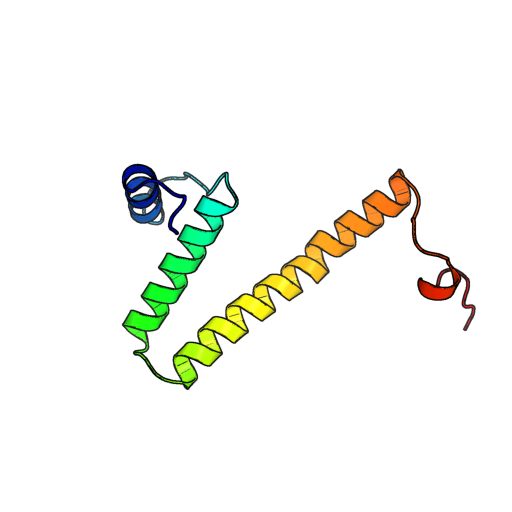 O . ASP A 1 86 ? 25.995 -9.269 -11.705 1.00 85.50 86 ASP A O 1
ATOM 705 N N . PRO A 1 87 ? 26.715 -9.541 -13.841 1.00 83.12 87 PRO A N 1
ATOM 706 C CA . PRO A 1 87 ? 26.249 -10.920 -13.994 1.00 83.12 87 PRO A CA 1
ATOM 707 C C . PRO A 1 87 ? 26.661 -11.872 -12.861 1.00 83.12 87 PRO A C 1
ATOM 709 O O . PRO A 1 87 ? 25.935 -12.814 -12.540 1.00 83.12 87 PRO A O 1
ATOM 712 N N . GLN A 1 88 ? 27.789 -11.611 -12.185 1.00 85.56 88 GLN A N 1
ATOM 713 C CA . GLN A 1 88 ? 28.229 -12.418 -11.039 1.00 85.56 88 GLN A CA 1
ATOM 714 C C . GLN A 1 88 ? 27.244 -12.401 -9.853 1.00 85.56 88 GLN A C 1
ATOM 716 O O . GLN A 1 88 ? 27.302 -13.289 -9.001 1.00 85.56 88 GLN A O 1
ATOM 721 N N . TYR A 1 89 ? 26.358 -11.401 -9.779 1.00 82.38 89 TYR A N 1
ATOM 722 C CA . TYR A 1 89 ? 25.357 -11.244 -8.720 1.00 82.38 89 TYR A CA 1
ATOM 723 C C . TYR A 1 89 ? 23.927 -11.568 -9.170 1.00 82.38 89 TYR A C 1
ATOM 725 O O . TYR A 1 89 ? 23.060 -11.733 -8.313 1.00 82.38 89 TYR A O 1
ATOM 733 N N . THR A 1 90 ? 23.667 -11.666 -10.477 1.00 77.81 90 THR A N 1
ATOM 734 C CA . THR A 1 90 ? 22.317 -11.887 -11.032 1.00 77.81 90 THR A CA 1
ATOM 735 C C . THR A 1 90 ? 22.045 -13.350 -11.383 1.00 77.81 90 THR A C 1
ATOM 737 O O . THR A 1 90 ? 20.908 -13.726 -11.652 1.00 77.81 90 THR A O 1
ATOM 740 N N . GLY A 1 91 ? 23.073 -14.206 -11.331 1.00 66.44 91 GLY A N 1
ATOM 741 C CA . GLY A 1 91 ? 22.961 -15.632 -11.656 1.00 66.44 91 GLY A CA 1
ATOM 742 C C . GLY A 1 91 ? 22.954 -15.920 -13.161 1.00 66.44 91 GLY A C 1
ATOM 743 O O . GLY A 1 91 ? 22.905 -17.086 -13.560 1.00 66.44 91 GLY A O 1
ATOM 744 N N . GLU A 1 92 ? 23.063 -14.889 -14.004 1.00 60.62 92 GLU A N 1
ATOM 745 C CA . GLU A 1 92 ? 23.261 -15.042 -15.443 1.00 60.62 92 GLU A CA 1
ATOM 746 C C . GLU A 1 92 ? 24.652 -15.642 -15.717 1.00 60.62 92 GLU A C 1
ATOM 748 O O . GLU A 1 92 ? 25.683 -14.985 -15.593 1.00 60.62 92 GLU A O 1
ATOM 753 N N . GLY A 1 93 ? 24.685 -16.935 -16.062 1.00 56.25 93 GLY A N 1
ATOM 754 C CA . GLY A 1 93 ? 25.915 -17.678 -16.373 1.00 56.25 93 GLY A CA 1
ATOM 755 C C . GLY A 1 93 ? 26.307 -18.770 -15.370 1.00 56.25 93 GLY A C 1
ATOM 756 O O . GLY A 1 93 ? 27.297 -19.466 -15.603 1.00 56.25 93 GLY A O 1
ATOM 757 N N . GLN A 1 94 ? 25.541 -18.989 -14.294 1.00 51.22 94 GLN A N 1
ATOM 758 C CA . GLN A 1 94 ? 25.740 -20.161 -13.433 1.00 51.22 94 GLN A CA 1
ATOM 759 C C . GLN A 1 94 ? 25.084 -21.402 -14.055 1.00 51.22 94 GLN A C 1
ATOM 761 O O . GLN A 1 94 ? 23.878 -21.620 -13.957 1.00 51.22 94 GLN A O 1
ATOM 766 N N . VAL A 1 95 ? 25.905 -22.215 -14.725 1.00 48.88 95 VAL A N 1
ATOM 767 C CA . VAL A 1 95 ? 25.541 -23.568 -15.166 1.00 48.88 95 VAL A CA 1
ATOM 768 C C . VAL A 1 95 ? 25.561 -24.475 -13.930 1.00 48.88 95 VAL A C 1
ATOM 770 O O . VAL A 1 95 ? 26.608 -24.595 -13.292 1.00 48.88 95 VAL A O 1
ATOM 773 N N . TRP A 1 96 ? 24.413 -25.052 -13.568 1.00 50.09 96 TRP A N 1
ATOM 774 C CA . TRP A 1 96 ? 24.310 -26.078 -12.521 1.00 50.09 96 TRP A CA 1
ATOM 775 C C . TRP A 1 96 ? 24.912 -27.408 -12.976 1.00 50.09 96 TRP A C 1
ATOM 777 O O . TRP A 1 96 ? 24.710 -27.767 -14.161 1.00 50.09 96 TRP A O 1
#

Radius of gyration: 19.5 Å; chains: 1; bounding box: 50×44×43 Å

InterPro domains:
  IPR054194 Protein of unknown function DUF6899 [PF21840] (1-84)

pLDDT: mean 85.26, std 15.16, range [48.88, 98.62]

Sequence (96 aa):
MPYITPEDRALISLRYGTQRCHPCTAGELNFVFTELILEYLEVCGLSYQTCNDIIGALEQAKDEFRRRVVHRYEDIKIEENGDVYDPQYTGEGQVW

Foldseek 3Di:
DVPADPVRLVVLVVDVPPDDDDDPDPVSVVSVLVVVLVVQCVVVDDDPVSVCVSVVVVVVVVVVCCVPPVVVVVVVVCVVPNDPDDCVPVVVPDDD